Protein AF-A0A432FVY5-F1 (afdb_monomer_lite)

Radius of gyration: 10.35 Å; chains: 1; bounding box: 24×17×24 Å

Secondary structure (DSSP, 8-state):
--EEEEE----TTSHHHHHHHHHHHHHHHHTT-EEEEE-

Structure (mmCIF, N/CA/C/O backbone):
data_AF-A0A432FVY5-F1
#
_entry.id   AF-A0A432FVY5-F1
#
loop_
_atom_site.group_PDB
_atom_site.id
_atom_site.type_symbol
_atom_site.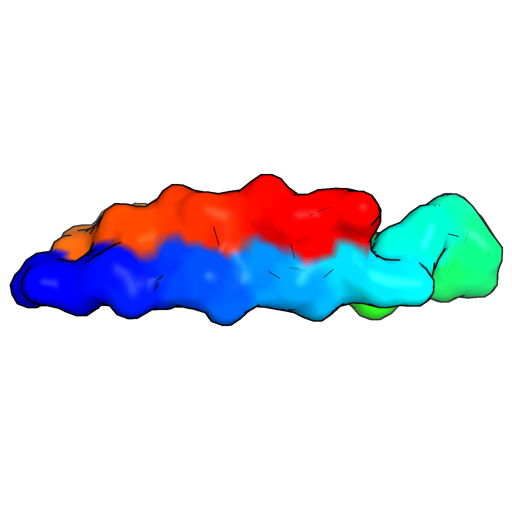label_atom_id
_atom_site.label_alt_id
_atom_site.label_comp_id
_atom_site.label_asym_id
_atom_site.label_entity_id
_atom_site.label_seq_id
_atom_site.pdbx_PDB_ins_code
_atom_site.Cartn_x
_atom_site.Cartn_y
_atom_site.Cartn_z
_atom_site.occupancy
_atom_site.B_iso_or_equiv
_atom_site.auth_seq_id
_atom_site.auth_comp_id
_atom_site.auth_asym_id
_atom_site.auth_atom_id
_atom_site.pdbx_PDB_model_num
ATOM 1 N N . MET A 1 1 ? -13.129 0.774 10.899 1.00 91.12 1 MET A N 1
ATOM 2 C CA . MET A 1 1 ? -11.740 0.273 10.847 1.00 91.12 1 MET A CA 1
ATOM 3 C C . MET A 1 1 ? -11.742 -1.036 10.073 1.00 91.12 1 MET A C 1
ATOM 5 O O . MET A 1 1 ? -12.350 -1.988 10.543 1.00 91.12 1 MET A O 1
ATOM 9 N N . ALA A 1 2 ? -11.158 -1.056 8.874 1.00 97.75 2 ALA A N 1
ATOM 10 C CA . ALA A 1 2 ? -11.068 -2.246 8.026 1.00 97.75 2 ALA A CA 1
ATOM 11 C C . ALA A 1 2 ? -9.619 -2.747 7.960 1.00 97.75 2 ALA A C 1
ATOM 13 O O . ALA A 1 2 ? -8.693 -1.943 8.090 1.00 97.75 2 ALA A O 1
ATOM 14 N N . LYS A 1 3 ? -9.441 -4.054 7.740 1.00 98.06 3 LYS A N 1
ATOM 15 C CA . LYS A 1 3 ? -8.146 -4.643 7.381 1.00 98.06 3 LYS A CA 1
ATOM 16 C C . LYS A 1 3 ? -8.042 -4.717 5.862 1.00 98.06 3 LYS A C 1
ATOM 18 O O . LYS A 1 3 ? -8.955 -5.238 5.226 1.00 98.06 3 LYS A O 1
ATOM 23 N N . ILE A 1 4 ? -6.970 -4.176 5.293 1.00 98.19 4 ILE A N 1
ATOM 24 C CA . ILE A 1 4 ? -6.772 -4.091 3.841 1.00 98.19 4 ILE A CA 1
ATOM 25 C C . ILE A 1 4 ? -5.511 -4.867 3.486 1.00 98.19 4 ILE A C 1
ATOM 27 O O . ILE A 1 4 ? -4.447 -4.572 4.012 1.00 98.19 4 ILE A O 1
ATOM 31 N N . PHE A 1 5 ? -5.619 -5.836 2.583 1.00 98.25 5 PHE A N 1
ATOM 32 C CA . PHE A 1 5 ? -4.460 -6.578 2.098 1.00 98.25 5 PHE A CA 1
ATOM 33 C C . PHE A 1 5 ? -4.106 -6.112 0.688 1.00 98.25 5 PHE A C 1
ATOM 35 O O . PHE A 1 5 ? -4.926 -6.206 -0.226 1.00 98.25 5 PHE A O 1
ATOM 42 N N . ILE A 1 6 ? -2.904 -5.564 0.526 1.00 98.00 6 ILE A N 1
ATOM 43 C CA . ILE A 1 6 ? -2.394 -5.027 -0.735 1.00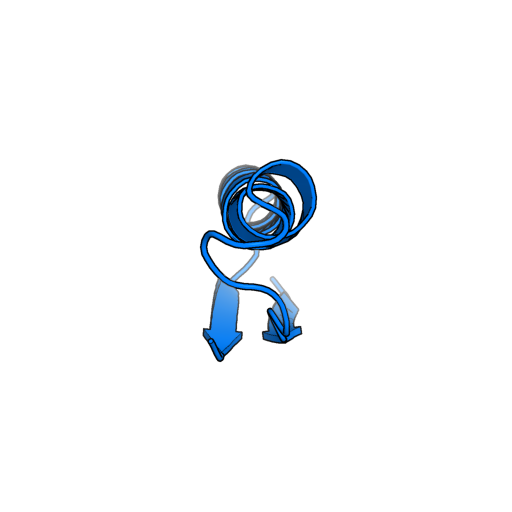 98.00 6 ILE A CA 1
ATOM 44 C C . ILE A 1 6 ? -1.308 -5.973 -1.242 1.00 98.00 6 ILE A C 1
ATOM 46 O O . ILE A 1 6 ? -0.345 -6.250 -0.533 1.00 98.00 6 ILE A O 1
ATOM 50 N N . ILE A 1 7 ? -1.449 -6.447 -2.479 1.00 98.00 7 ILE A N 1
ATOM 51 C CA . ILE A 1 7 ? -0.454 -7.303 -3.131 1.00 98.00 7 ILE A CA 1
ATOM 52 C C . ILE A 1 7 ? 0.261 -6.469 -4.192 1.00 98.00 7 ILE A C 1
ATOM 54 O O . ILE A 1 7 ? -0.319 -6.141 -5.232 1.00 98.00 7 ILE A O 1
ATOM 58 N N . ALA A 1 8 ? 1.511 -6.109 -3.919 1.00 97.38 8 ALA A N 1
ATOM 59 C CA . ALA A 1 8 ? 2.422 -5.582 -4.919 1.00 97.38 8 ALA A CA 1
ATOM 60 C C . ALA A 1 8 ? 3.002 -6.758 -5.715 1.00 97.38 8 ALA A C 1
ATOM 62 O O . ALA A 1 8 ? 3.241 -7.830 -5.181 1.00 97.38 8 ALA A O 1
ATOM 63 N N . THR A 1 9 ? 3.138 -6.580 -7.024 1.00 97.62 9 THR A N 1
AT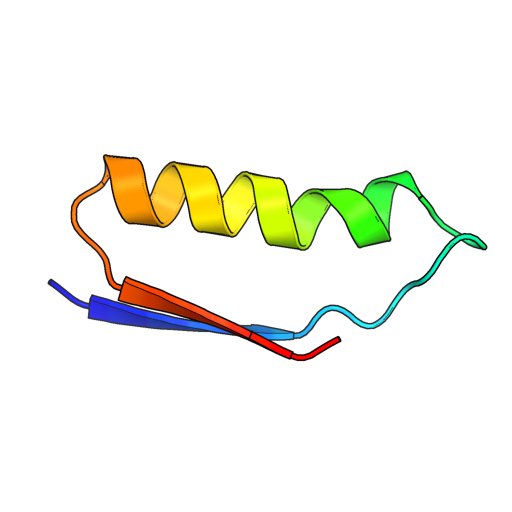OM 64 C CA . THR A 1 9 ? 3.594 -7.639 -7.949 1.00 97.62 9 THR A CA 1
ATOM 65 C C . THR A 1 9 ? 4.709 -7.162 -8.869 1.00 97.62 9 THR A C 1
ATOM 67 O O . THR A 1 9 ? 5.096 -7.879 -9.784 1.00 97.62 9 THR A O 1
ATOM 70 N N . HIS A 1 10 ? 5.154 -5.922 -8.673 1.00 97.88 10 HIS A N 1
ATOM 71 C CA . HIS A 1 10 ? 6.122 -5.244 -9.521 1.00 97.88 10 HIS A CA 1
ATOM 72 C C . HIS A 1 10 ? 7.238 -4.703 -8.636 1.00 97.88 10 HIS A C 1
ATOM 74 O O . HIS A 1 10 ? 6.972 -4.158 -7.560 1.00 97.88 10 HIS A O 1
ATOM 80 N N . GLY A 1 11 ? 8.468 -4.870 -9.098 1.00 96.12 11 GLY A N 1
ATOM 81 C CA . GLY A 1 11 ? 9.681 -4.353 -8.496 1.00 96.12 11 GLY A CA 1
ATOM 82 C C . GLY A 1 11 ? 10.204 -3.134 -9.250 1.00 96.12 11 GLY A C 1
ATOM 83 O O . GLY A 1 11 ? 9.457 -2.308 -9.778 1.00 96.12 11 GLY A O 1
ATOM 84 N N . SER A 1 12 ? 11.526 -2.994 -9.286 1.00 96.06 12 SER A N 1
ATOM 85 C CA . SER A 1 12 ? 12.188 -1.855 -9.926 1.00 96.06 12 SER A CA 1
ATOM 86 C C . SER A 1 12 ? 12.025 -1.811 -11.449 1.00 96.06 12 SER A C 1
ATOM 88 O O . SER A 1 12 ? 12.330 -0.780 -12.045 1.00 96.06 12 SER A O 1
ATOM 90 N N . GLU A 1 13 ? 11.548 -2.885 -12.082 1.00 97.88 13 GLU A N 1
ATOM 91 C CA . GLU A 1 13 ? 11.234 -2.928 -13.511 1.00 97.88 13 GLU A CA 1
ATOM 92 C C . GLU A 1 13 ? 10.017 -2.069 -13.887 1.00 97.88 13 GLU A C 1
ATOM 94 O O . GLU A 1 13 ? 9.953 -1.572 -15.009 1.00 97.88 13 GLU A O 1
ATOM 99 N N . ASP A 1 14 ? 9.090 -1.844 -12.948 1.00 98.00 14 ASP A N 1
ATOM 100 C CA . ASP A 1 14 ? 7.986 -0.886 -13.075 1.00 98.00 14 ASP A CA 1
ATOM 101 C C . ASP A 1 14 ? 7.827 -0.097 -11.756 1.00 98.00 14 ASP A C 1
ATOM 103 O O . ASP A 1 14 ? 6.974 -0.404 -10.911 1.00 98.00 14 ASP A O 1
ATOM 107 N N . PRO A 1 15 ? 8.662 0.939 -11.546 1.00 97.00 15 PRO A N 1
ATOM 108 C CA . PRO A 1 15 ? 8.754 1.638 -10.266 1.00 97.00 15 PRO A CA 1
ATOM 109 C C . PRO A 1 15 ? 7.477 2.407 -9.911 1.00 97.00 15 PRO A C 1
ATOM 111 O O . PRO A 1 15 ? 7.193 2.631 -8.732 1.00 97.00 15 PRO A O 1
ATOM 114 N N . THR A 1 16 ? 6.679 2.801 -10.907 1.00 96.94 16 THR A N 1
ATOM 115 C CA . THR A 1 16 ? 5.386 3.447 -10.672 1.00 96.94 16 THR A CA 1
ATOM 116 C C . THR A 1 16 ? 4.412 2.46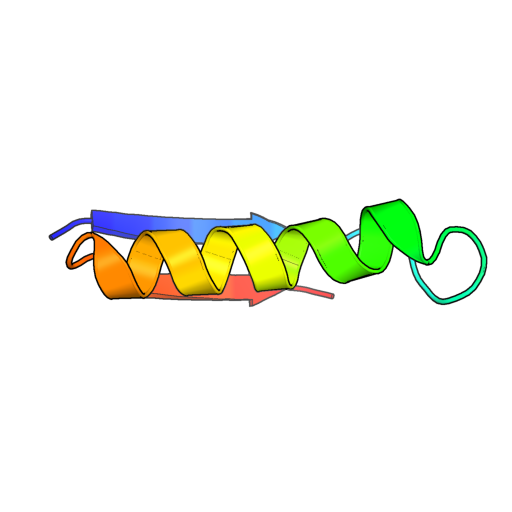3 -10.033 1.00 96.94 16 THR A C 1
ATOM 118 O O . THR A 1 16 ? 3.779 2.795 -9.027 1.00 96.94 16 THR A O 1
ATOM 121 N N . ARG A 1 17 ? 4.320 1.236 -10.562 1.00 96.81 17 ARG A N 1
ATOM 122 C CA . ARG A 1 17 ? 3.469 0.187 -9.981 1.00 96.81 17 ARG A CA 1
ATOM 123 C C . ARG A 1 17 ? 3.986 -0.307 -8.636 1.00 96.81 17 ARG A C 1
ATOM 125 O O . ARG A 1 17 ? 3.172 -0.507 -7.736 1.00 96.81 17 ARG A O 1
ATOM 132 N N . ALA A 1 18 ? 5.301 -0.423 -8.467 1.00 97.19 18 ALA A N 1
ATOM 133 C CA . ALA A 1 18 ? 5.905 -0.764 -7.181 1.00 97.19 18 ALA A CA 1
ATOM 134 C C . ALA A 1 18 ? 5.569 0.274 -6.091 1.00 97.19 18 ALA A C 1
ATOM 136 O O . ALA A 1 18 ? 5.188 -0.077 -4.975 1.00 97.19 18 ALA A O 1
ATOM 137 N N . GLY A 1 19 ? 5.644 1.569 -6.420 1.00 97.88 19 GLY A N 1
ATOM 138 C CA . GLY A 1 19 ? 5.346 2.656 -5.483 1.00 97.88 19 GLY A CA 1
ATOM 139 C C . GLY A 1 19 ? 3.862 2.791 -5.115 1.00 97.88 19 GLY A C 1
ATOM 140 O O . GLY A 1 19 ? 3.537 3.185 -3.991 1.00 97.88 19 GLY A O 1
ATOM 141 N N . LEU A 1 20 ? 2.951 2.442 -6.031 1.00 97.81 20 LEU A N 1
ATOM 142 C CA . LEU A 1 20 ? 1.499 2.577 -5.843 1.00 97.81 20 LEU A CA 1
ATOM 143 C C . LEU A 1 20 ? 0.978 1.833 -4.603 1.00 97.81 20 LEU A C 1
ATOM 145 O O . LEU A 1 20 ? 0.122 2.367 -3.894 1.00 97.81 20 LEU A O 1
ATOM 149 N N . ALA A 1 21 ? 1.520 0.650 -4.298 1.00 97.25 21 ALA A N 1
ATOM 150 C CA . ALA A 1 21 ? 1.126 -0.127 -3.121 1.00 97.25 21 ALA A CA 1
ATOM 151 C C . ALA A 1 21 ? 1.361 0.642 -1.806 1.00 97.25 21 ALA A C 1
ATOM 153 O O . ALA A 1 21 ? 0.489 0.683 -0.935 1.00 97.25 21 ALA A O 1
ATOM 154 N N . PHE A 1 22 ? 2.503 1.325 -1.691 1.00 98.12 22 PHE A N 1
ATOM 155 C CA . PHE A 1 22 ? 2.846 2.131 -0.517 1.00 98.12 22 PHE A CA 1
ATOM 156 C C . PHE A 1 22 ? 2.019 3.415 -0.434 1.00 98.12 22 PHE A C 1
ATOM 158 O O . PHE A 1 22 ? 1.577 3.795 0.652 1.00 98.12 22 PHE A O 1
ATOM 165 N N . PHE A 1 23 ? 1.766 4.068 -1.573 1.00 98.31 23 PHE A N 1
ATOM 166 C CA . PHE A 1 23 ? 0.908 5.252 -1.626 1.00 98.31 23 PHE A CA 1
ATOM 167 C C . PHE A 1 23 ? -0.514 4.937 -1.138 1.00 98.31 23 PHE A C 1
ATOM 169 O O . PHE A 1 23 ? -1.061 5.655 -0.300 1.00 98.31 23 PHE A O 1
ATOM 176 N N . MET A 1 24 ? -1.084 3.820 -1.594 1.00 98.00 24 MET A N 1
ATOM 177 C CA . MET A 1 24 ? -2.394 3.357 -1.139 1.00 98.00 24 MET A CA 1
ATO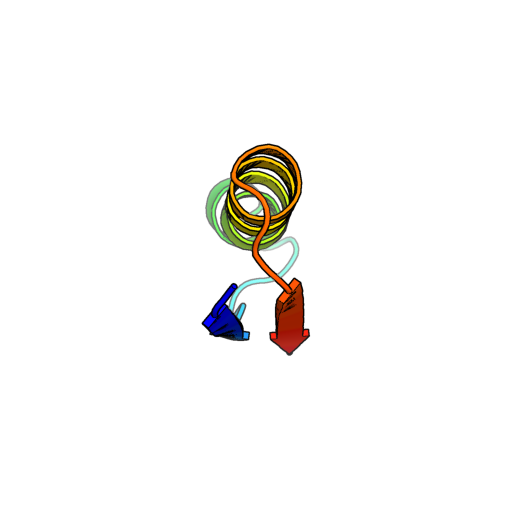M 178 C C . MET A 1 24 ? -2.412 3.006 0.351 1.00 98.00 24 MET A C 1
ATOM 180 O O . MET A 1 24 ? -3.346 3.393 1.052 1.00 98.00 24 MET A O 1
ATOM 184 N N . ALA A 1 25 ? -1.388 2.309 0.853 1.00 98.44 25 ALA A N 1
ATOM 185 C CA . ALA A 1 25 ? -1.291 1.979 2.273 1.00 98.44 25 ALA A CA 1
ATOM 186 C C . ALA A 1 25 ? -1.237 3.240 3.150 1.00 98.44 25 ALA A C 1
ATOM 188 O O . ALA A 1 25 ? -1.933 3.316 4.161 1.00 98.44 25 ALA A O 1
ATOM 189 N N . LYS A 1 26 ? -0.483 4.266 2.735 1.00 98.62 26 LYS A N 1
ATOM 190 C CA . LYS A 1 26 ? -0.450 5.563 3.426 1.00 98.62 26 LYS A CA 1
ATOM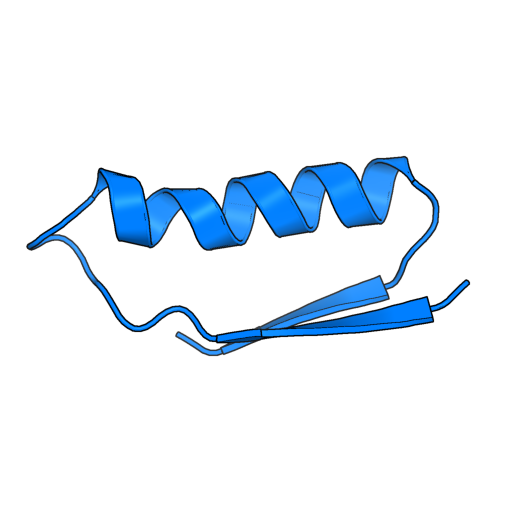 191 C C . LYS A 1 26 ? -1.842 6.195 3.497 1.00 98.62 26 LYS A C 1
ATOM 193 O O . LYS A 1 26 ? -2.286 6.546 4.586 1.00 98.62 26 LYS A O 1
ATOM 198 N N . GLY A 1 27 ? -2.550 6.273 2.368 1.00 98.62 27 GLY A N 1
ATOM 199 C CA . GLY A 1 27 ? -3.913 6.812 2.331 1.00 98.62 27 GLY A CA 1
ATOM 200 C C . GLY A 1 27 ? -4.896 6.013 3.196 1.00 98.62 27 GLY A C 1
ATOM 201 O O . GLY A 1 27 ? -5.738 6.588 3.879 1.00 98.62 27 GLY A O 1
ATOM 202 N N . ALA A 1 28 ? -4.757 4.685 3.238 1.00 98.50 28 ALA A N 1
ATOM 203 C CA . ALA A 1 28 ? -5.558 3.827 4.107 1.00 98.50 28 ALA A CA 1
ATOM 204 C C . ALA A 1 28 ? -5.305 4.090 5.603 1.00 98.50 28 ALA A C 1
ATOM 206 O O . ALA A 1 28 ? -6.259 4.131 6.380 1.00 98.50 28 ALA A O 1
ATOM 207 N N . ILE A 1 29 ? -4.047 4.300 6.006 1.00 98.62 29 ILE A N 1
ATOM 208 C CA . ILE A 1 29 ? -3.695 4.684 7.383 1.00 98.62 29 ILE A CA 1
ATOM 209 C C . ILE A 1 29 ? -4.327 6.037 7.730 1.00 98.62 29 ILE A C 1
ATOM 211 O O . ILE A 1 29 ? -4.969 6.162 8.772 1.00 98.62 29 ILE A O 1
ATOM 215 N N . GLU A 1 30 ? -4.206 7.025 6.840 1.00 98.75 30 GLU A N 1
ATOM 216 C CA . GLU A 1 30 ? -4.804 8.359 7.006 1.00 98.75 30 GLU A CA 1
ATOM 217 C C . GLU A 1 30 ? -6.341 8.300 7.121 1.00 98.75 30 GLU A C 1
ATOM 219 O O . GLU A 1 30 ? -6.934 9.075 7.868 1.00 98.75 30 GLU A O 1
ATOM 224 N N . ALA A 1 31 ? -6.987 7.333 6.462 1.00 98.50 31 ALA A N 1
ATOM 225 C CA . ALA A 1 31 ? -8.426 7.073 6.556 1.00 98.50 31 ALA A CA 1
ATOM 226 C C . ALA A 1 31 ? -8.852 6.231 7.784 1.00 98.50 31 ALA A C 1
ATOM 228 O O . ALA A 1 31 ? -10.030 5.895 7.933 1.00 98.50 31 ALA A O 1
ATOM 229 N N . GLY A 1 32 ? -7.927 5.856 8.676 1.00 98.56 32 GLY A N 1
ATOM 230 C CA . GLY A 1 32 ? -8.238 5.057 9.869 1.00 98.56 32 GLY A CA 1
ATOM 231 C C . GLY A 1 32 ? -8.461 3.565 9.580 1.00 98.56 32 GLY A C 1
ATOM 232 O O . GLY A 1 32 ? -9.294 2.902 10.219 1.00 98.56 32 GLY A O 1
ATOM 233 N N . HIS A 1 33 ? -7.770 3.019 8.579 1.00 98.69 33 HIS A N 1
ATOM 234 C CA . HIS A 1 33 ? -7.741 1.590 8.257 1.00 98.69 33 HIS A CA 1
ATOM 235 C C . HIS A 1 33 ? -6.378 0.967 8.588 1.00 98.69 33 HIS A C 1
ATOM 237 O O . HIS A 1 33 ? -5.403 1.668 8.842 1.00 98.69 33 HIS A O 1
ATOM 243 N N . GLN A 1 34 ? -6.322 -0.367 8.610 1.00 98.62 34 GLN A N 1
ATOM 244 C CA . GLN A 1 34 ? -5.111 -1.141 8.888 1.00 98.62 34 GLN A CA 1
ATOM 245 C C . GLN A 1 34 ? -4.690 -1.913 7.629 1.00 98.62 34 GLN A C 1
ATOM 247 O O . GLN A 1 34 ? -5.242 -2.986 7.370 1.00 98.62 34 GLN A O 1
ATOM 252 N N . PRO A 1 35 ? -3.776 -1.368 6.809 1.00 98.44 35 PRO A N 1
ATOM 253 C CA . PRO A 1 35 ? -3.263 -2.069 5.642 1.00 98.44 35 PRO A CA 1
ATOM 254 C C . PRO A 1 35 ? -2.079 -2.991 5.978 1.00 98.44 35 PRO A C 1
ATOM 256 O O . PRO A 1 35 ? -1.256 -2.677 6.836 1.00 98.44 35 PRO A O 1
ATOM 259 N N . GLU A 1 36 ? -1.954 -4.079 5.227 1.00 98.38 36 GLU A N 1
ATOM 260 C CA . GLU A 1 36 ? -0.794 -4.971 5.164 1.00 98.38 36 GLU A CA 1
ATOM 261 C C . GLU A 1 36 ? -0.368 -5.105 3.693 1.00 98.38 36 GLU A C 1
ATOM 263 O O . GLU A 1 36 ? -1.224 -5.169 2.806 1.00 98.38 36 GLU A O 1
ATOM 268 N N . ILE A 1 37 ? 0.942 -5.118 3.423 1.00 98.19 37 ILE A N 1
ATOM 269 C CA . ILE A 1 37 ? 1.494 -5.208 2.063 1.00 98.19 37 ILE A CA 1
ATOM 270 C C . ILE A 1 37 ? 2.279 -6.513 1.914 1.00 98.19 37 ILE A C 1
ATOM 272 O O . ILE A 1 37 ? 3.171 -6.791 2.716 1.00 98.19 37 ILE A O 1
ATOM 276 N N . LEU A 1 38 ? 1.976 -7.267 0.859 1.00 98.06 38 LEU A N 1
ATOM 277 C CA . LEU A 1 38 ? 2.811 -8.342 0.325 1.00 98.06 38 LEU A CA 1
ATOM 278 C C . LEU A 1 38 ? 3.561 -7.819 -0.906 1.00 98.06 38 LEU A C 1
ATOM 280 O O . LEU A 1 38 ? 2.952 -7.131 -1.727 1.00 98.06 38 LEU A O 1
ATOM 284 N N . LEU A 1 39 ? 4.856 -8.123 -1.004 1.00 95.69 39 LEU A N 1
ATOM 285 C CA . LEU A 1 39 ? 5.750 -7.683 -2.082 1.00 95.69 39 LEU A CA 1
ATOM 286 C C . LEU A 1 39 ? 6.048 -8.804 -3.078 1.00 95.69 39 LEU A C 1
ATOM 288 O O . LEU A 1 39 ? 6.132 -9.968 -2.622 1.00 95.69 39 LEU A O 1
#

Foldseek 3Di:
DEEAEAEQDDDPVCVVSVCVSVVVCVVCVVVVYHYDYDD

pLDDT: mean 97.7, std 1.3, range [91.12, 98.75]

Sequence (39 aa):
MAKIFIIATHGSEDPTRAGLAFFMAKGAIEAGHQPEILL